Protein AF-A0A813I6Z3-F1 (afdb_monomer_lite)

Structure (mmCIF, N/CA/C/O backbone):
data_AF-A0A813I6Z3-F1
#
_entry.id   AF-A0A813I6Z3-F1
#
loop_
_atom_site.group_PDB
_atom_site.id
_atom_site.type_symbol
_atom_site.label_atom_id
_atom_site.label_alt_id
_atom_site.label_comp_id
_atom_site.label_asym_id
_atom_site.label_entity_id
_atom_site.label_seq_id
_atom_site.pdbx_PDB_ins_code
_atom_site.Cartn_x
_atom_site.Cartn_y
_atom_site.Cartn_z
_atom_site.occupancy
_atom_site.B_iso_or_equiv
_atom_site.auth_seq_id
_atom_site.auth_comp_id
_atom_site.auth_asym_id
_atom_site.auth_atom_id
_atom_site.pdbx_PDB_model_num
ATOM 1 N N . ALA A 1 1 ? -3.969 11.971 -13.484 1.00 58.47 1 ALA A N 1
ATOM 2 C CA . ALA A 1 1 ? -5.408 12.093 -13.153 1.00 58.47 1 ALA A CA 1
ATOM 3 C C . ALA A 1 1 ? -6.033 10.777 -12.669 1.00 58.47 1 ALA A C 1
ATOM 5 O O . ALA A 1 1 ? -6.751 10.813 -11.682 1.00 58.47 1 ALA A O 1
ATOM 6 N N . VAL A 1 2 ? -5.777 9.621 -13.306 1.00 61.59 2 VAL A N 1
ATOM 7 C CA . VAL A 1 2 ? -6.366 8.323 -12.886 1.00 61.59 2 VAL A CA 1
ATOM 8 C C . VAL A 1 2 ? -5.871 7.850 -11.508 1.00 61.59 2 VAL A C 1
ATOM 10 O O . VAL A 1 2 ? -6.684 7.418 -10.700 1.00 61.59 2 VAL A O 1
ATOM 13 N N . CYS A 1 3 ? -4.580 8.016 -1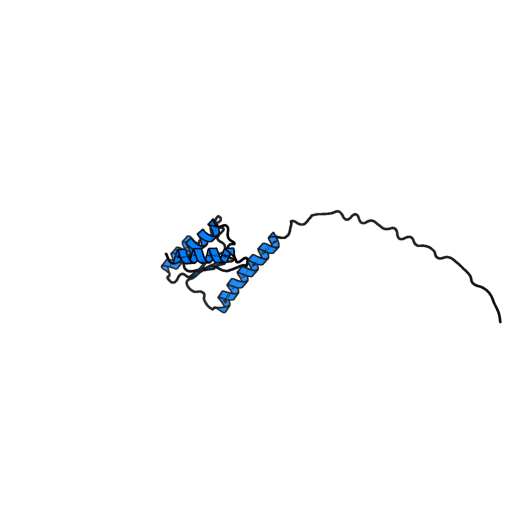1.199 1.00 62.06 3 CYS A N 1
ATOM 14 C CA . CYS A 1 3 ? -3.995 7.653 -9.900 1.00 62.06 3 CYS A CA 1
ATOM 15 C C . CYS A 1 3 ? -4.623 8.409 -8.713 1.00 62.06 3 CYS A C 1
ATOM 17 O O . CYS A 1 3 ? -4.961 7.796 -7.708 1.00 62.06 3 CYS A O 1
ATOM 19 N N . MET A 1 4 ? -4.880 9.714 -8.864 1.00 66.75 4 MET A N 1
ATOM 20 C CA . MET A 1 4 ? -5.524 10.531 -7.822 1.00 66.75 4 MET A CA 1
ATOM 21 C C . MET A 1 4 ? -6.960 10.075 -7.537 1.00 66.75 4 MET A C 1
ATOM 23 O O . MET A 1 4 ? -7.380 10.038 -6.387 1.00 66.75 4 MET A O 1
ATOM 27 N N . LYS A 1 5 ? -7.704 9.648 -8.570 1.00 77.44 5 LYS A N 1
ATOM 28 C CA . LYS A 1 5 ? -9.067 9.122 -8.393 1.00 77.44 5 LYS A CA 1
ATOM 29 C C . LYS A 1 5 ? -9.091 7.827 -7.580 1.00 77.44 5 LYS A C 1
ATOM 31 O O . LYS A 1 5 ? -10.061 7.578 -6.876 1.00 77.44 5 LYS A O 1
ATOM 36 N N . LYS A 1 6 ? -8.060 6.984 -7.690 1.00 79.81 6 LYS A N 1
ATOM 37 C CA . LYS A 1 6 ? -7.967 5.748 -6.902 1.00 79.81 6 LYS A CA 1
ATOM 38 C C . LYS A 1 6 ? -7.541 6.012 -5.463 1.00 79.81 6 LYS A C 1
ATOM 40 O O . LYS A 1 6 ? -8.128 5.409 -4.576 1.00 79.81 6 LYS A O 1
ATOM 45 N N . ALA A 1 7 ? -6.609 6.939 -5.240 1.00 82.88 7 ALA A N 1
ATOM 46 C CA . ALA A 1 7 ? -6.257 7.384 -3.891 1.00 82.88 7 ALA A CA 1
ATOM 47 C C . ALA A 1 7 ? -7.486 7.953 -3.160 1.00 82.88 7 ALA A C 1
ATOM 49 O O . ALA A 1 7 ? -7.788 7.529 -2.051 1.00 82.88 7 ALA A O 1
ATOM 50 N N . GLN A 1 8 ? -8.276 8.797 -3.833 1.00 85.75 8 GLN A N 1
ATOM 51 C CA . GLN A 1 8 ? -9.524 9.322 -3.273 1.00 85.75 8 GLN A CA 1
ATOM 52 C C . GLN A 1 8 ? -10.542 8.212 -2.959 1.00 85.75 8 GLN A C 1
ATOM 54 O O . GLN A 1 8 ? -11.104 8.178 -1.871 1.00 85.75 8 GLN A O 1
ATOM 59 N N . LYS A 1 9 ? -10.754 7.257 -3.874 1.00 87.50 9 LYS A N 1
ATOM 60 C CA . LYS A 1 9 ? -11.651 6.116 -3.615 1.00 87.50 9 LYS A CA 1
ATOM 61 C C . LYS A 1 9 ? -11.172 5.234 -2.462 1.00 87.50 9 LYS A C 1
ATOM 63 O O . LYS A 1 9 ? -11.992 4.705 -1.720 1.00 87.50 9 LYS A O 1
ATOM 68 N N . LEU A 1 10 ? -9.858 5.053 -2.329 1.00 87.06 10 LEU A N 1
ATOM 69 C CA . LEU A 1 10 ? -9.265 4.327 -1.212 1.00 87.06 10 LEU A CA 1
ATOM 70 C C . LEU A 1 10 ? -9.545 5.058 0.103 1.00 87.06 10 LEU A C 1
ATOM 72 O O . LEU A 1 10 ? -9.998 4.426 1.050 1.00 87.06 10 LEU A O 1
ATOM 76 N N . GLN A 1 11 ? -9.342 6.374 0.137 1.00 87.75 11 GLN A N 1
ATOM 77 C CA . GLN A 1 11 ? -9.677 7.212 1.285 1.00 87.75 11 GLN A CA 1
ATOM 78 C C . GLN A 1 11 ? -11.160 7.081 1.659 1.00 87.75 11 GLN A C 1
ATOM 80 O O . GLN A 1 11 ? -11.470 6.775 2.806 1.00 87.75 11 GLN A O 1
ATOM 85 N N . GLU A 1 12 ? -12.070 7.250 0.699 1.00 89.81 12 GLU A N 1
ATOM 86 C CA . GLU A 1 12 ? -13.517 7.111 0.918 1.00 89.81 12 GLU A CA 1
ATOM 87 C C . GLU A 1 12 ? -13.879 5.731 1.490 1.00 89.81 12 GLU A C 1
ATOM 89 O O . GLU A 1 12 ? -14.659 5.633 2.436 1.00 89.81 12 GLU A O 1
ATOM 94 N N . TRP A 1 13 ? -13.266 4.663 0.973 1.00 91.19 13 TRP A N 1
ATOM 95 C CA . TRP A 1 13 ? -13.467 3.311 1.492 1.00 91.19 13 TRP A CA 1
ATOM 96 C C . TRP A 1 13 ? -12.949 3.155 2.928 1.00 91.19 13 TRP A C 1
ATOM 98 O O . TRP A 1 13 ? -13.664 2.620 3.777 1.00 91.19 13 TRP A O 1
ATOM 108 N N . LEU A 1 14 ? -11.751 3.667 3.228 1.00 89.69 14 LEU A N 1
ATOM 109 C CA . LEU A 1 14 ? -11.133 3.590 4.558 1.00 89.69 14 LEU A CA 1
ATOM 110 C C . LEU A 1 14 ? -11.904 4.361 5.629 1.00 89.69 14 LEU A C 1
ATOM 112 O O . LEU A 1 14 ? -11.918 3.936 6.780 1.00 89.69 14 LEU A O 1
ATOM 116 N N . LEU A 1 15 ? -12.592 5.443 5.266 1.00 88.75 15 LEU A N 1
ATOM 117 C CA . LEU A 1 15 ? -13.462 6.169 6.197 1.00 88.75 15 LEU A CA 1
ATOM 118 C C . LEU A 1 15 ? -14.652 5.325 6.679 1.00 88.75 15 LEU A C 1
ATOM 120 O O . LEU A 1 15 ? -15.212 5.595 7.737 1.00 88.75 15 LEU A O 1
ATOM 124 N N . THR A 1 16 ? -15.032 4.300 5.915 1.00 89.44 16 THR A N 1
ATOM 125 C CA . THR A 1 16 ? -16.163 3.413 6.233 1.00 89.44 16 THR A CA 1
ATOM 126 C C . THR A 1 16 ? -15.737 2.023 6.699 1.00 89.44 16 THR A C 1
ATOM 128 O O . THR A 1 16 ? -16.590 1.227 7.091 1.00 89.44 16 THR A O 1
ATOM 131 N N . ASN A 1 17 ? -14.439 1.708 6.663 1.00 85.94 17 ASN A N 1
ATOM 132 C CA . ASN A 1 17 ? -13.942 0.361 6.907 1.00 85.94 17 ASN A CA 1
ATOM 133 C C . ASN A 1 17 ? -12.881 0.328 8.010 1.00 85.94 17 ASN A C 1
ATOM 135 O O . ASN A 1 17 ? -11.838 0.968 7.919 1.00 85.94 17 ASN A O 1
ATOM 139 N N . THR A 1 18 ? -13.131 -0.481 9.035 1.00 82.38 18 THR A N 1
ATOM 140 C CA . THR A 1 18 ? -12.239 -0.668 10.188 1.00 82.38 18 THR A CA 1
ATOM 141 C C . THR A 1 18 ? -11.444 -1.974 10.123 1.00 82.38 18 THR A C 1
ATOM 143 O O . THR A 1 18 ? -10.575 -2.225 10.963 1.00 82.38 18 THR A O 1
ATOM 146 N N . LEU A 1 19 ? -11.706 -2.822 9.125 1.00 87.06 19 LEU A N 1
ATOM 147 C CA . LEU A 1 19 ? -11.057 -4.120 8.989 1.00 87.06 19 LEU A CA 1
ATOM 148 C C . LEU A 1 19 ? -9.584 -3.974 8.594 1.00 87.06 19 LEU A C 1
ATOM 150 O O . LEU A 1 19 ? -9.173 -3.042 7.904 1.00 87.06 19 LEU A O 1
ATOM 154 N N . ALA A 1 20 ? -8.767 -4.932 9.027 1.00 89.31 20 ALA A N 1
ATOM 155 C CA . ALA A 1 20 ? -7.397 -5.057 8.552 1.00 89.31 20 ALA A CA 1
ATOM 156 C C . ALA A 1 20 ? -7.384 -5.476 7.072 1.00 89.31 20 ALA A C 1
ATOM 158 O O . ALA A 1 20 ? -8.153 -6.339 6.651 1.00 89.31 20 ALA A O 1
ATOM 159 N N . TYR A 1 21 ? -6.497 -4.871 6.284 1.00 91.00 21 TYR A N 1
ATOM 160 C CA . TYR A 1 21 ? -6.457 -5.054 4.835 1.00 91.00 21 TYR A CA 1
ATOM 161 C C . TYR A 1 21 ? -5.022 -5.070 4.301 1.00 91.00 21 TYR A C 1
ATOM 163 O O . TYR A 1 21 ? -4.084 -4.620 4.961 1.00 91.00 21 TYR A O 1
ATOM 171 N N . VAL A 1 22 ? -4.857 -5.584 3.082 1.00 92.06 22 VAL A N 1
ATOM 172 C CA . VAL A 1 22 ? -3.611 -5.519 2.309 1.00 92.06 22 VAL A CA 1
ATOM 173 C C . VAL A 1 22 ? -3.849 -4.617 1.105 1.00 92.06 22 VAL A C 1
ATOM 175 O O . VAL A 1 22 ? -4.823 -4.806 0.377 1.00 92.06 22 VAL A O 1
ATOM 178 N N . LEU A 1 23 ? -2.960 -3.649 0.879 1.00 92.00 23 LEU A N 1
ATOM 179 C CA . LEU A 1 23 ? -3.031 -2.764 -0.280 1.00 92.00 23 LEU A CA 1
ATOM 180 C C . LEU A 1 23 ? -2.238 -3.372 -1.437 1.00 92.00 23 LEU A C 1
ATOM 182 O O . LEU A 1 23 ? -1.014 -3.449 -1.372 1.00 92.00 23 LEU A O 1
ATOM 186 N N . LEU A 1 24 ? -2.926 -3.779 -2.500 1.00 92.44 24 LEU A N 1
ATOM 187 C CA . LEU A 1 24 ? -2.309 -4.203 -3.755 1.00 92.44 24 LEU A CA 1
ATOM 188 C C . LEU A 1 24 ? -2.416 -3.066 -4.772 1.00 92.44 24 LEU A C 1
ATOM 190 O O . LEU A 1 24 ? -3.518 -2.626 -5.089 1.00 92.44 24 LEU A O 1
ATOM 194 N N . THR A 1 25 ? -1.283 -2.588 -5.278 1.00 92.38 25 THR A N 1
ATOM 195 C CA . THR A 1 25 ? -1.237 -1.401 -6.140 1.00 92.38 25 THR A CA 1
ATOM 196 C C . THR A 1 25 ? -0.086 -1.473 -7.139 1.00 92.38 25 THR A C 1
ATOM 198 O O . THR A 1 25 ? 0.868 -2.230 -6.956 1.00 92.38 25 THR A O 1
ATOM 201 N N . ASP A 1 26 ? -0.146 -0.673 -8.200 1.00 91.62 26 ASP A N 1
ATOM 202 C CA . ASP A 1 26 ? 1.008 -0.441 -9.067 1.00 91.62 26 ASP A CA 1
ATOM 203 C C . ASP A 1 26 ? 1.922 0.665 -8.507 1.00 91.62 26 ASP A C 1
ATOM 205 O O . ASP A 1 26 ? 1.554 1.423 -7.604 1.00 91.62 26 ASP A O 1
ATOM 209 N N . TRP A 1 27 ? 3.135 0.760 -9.055 1.00 89.19 27 TRP A N 1
ATOM 210 C CA . TRP A 1 27 ? 4.148 1.737 -8.641 1.00 89.19 27 TRP A CA 1
ATOM 211 C C . TRP A 1 27 ? 3.717 3.207 -8.797 1.00 89.19 27 TRP A C 1
ATOM 213 O O . TRP A 1 27 ? 4.116 4.047 -7.990 1.00 89.19 27 TRP A O 1
ATOM 223 N N . ARG A 1 28 ? 2.922 3.542 -9.820 1.00 89.00 28 ARG A N 1
ATOM 224 C CA . ARG A 1 28 ? 2.460 4.919 -10.077 1.00 89.00 28 ARG A CA 1
ATOM 225 C C . ARG A 1 28 ? 1.404 5.356 -9.062 1.00 89.00 28 ARG A C 1
ATOM 227 O O . ARG A 1 28 ? 1.230 6.553 -8.846 1.00 89.00 28 ARG A O 1
ATOM 234 N N . GLU A 1 29 ? 0.709 4.395 -8.468 1.00 90.00 29 GLU A N 1
ATOM 235 C CA . GLU A 1 29 ? -0.369 4.604 -7.500 1.00 90.00 29 GLU A CA 1
ATOM 236 C C . GLU A 1 29 ? 0.094 4.433 -6.050 1.00 90.00 29 GLU A C 1
ATOM 238 O O . GLU A 1 29 ? -0.478 5.043 -5.153 1.00 90.00 29 GLU A O 1
ATOM 243 N N . ALA A 1 30 ? 1.173 3.683 -5.816 1.00 88.94 30 ALA A N 1
ATOM 244 C CA . ALA A 1 30 ? 1.673 3.395 -4.475 1.00 88.94 30 ALA A CA 1
ATOM 245 C C . ALA A 1 30 ? 1.951 4.659 -3.653 1.00 88.94 30 ALA A C 1
ATOM 247 O O . ALA A 1 30 ? 1.481 4.774 -2.525 1.00 88.94 30 ALA A O 1
ATOM 248 N N . LYS A 1 31 ? 2.686 5.618 -4.227 1.00 87.62 31 LYS A N 1
ATOM 249 C CA . LYS A 1 31 ? 3.042 6.865 -3.544 1.00 87.62 31 LYS A CA 1
ATOM 250 C C . LYS A 1 31 ? 1.807 7.693 -3.134 1.00 87.62 31 LYS A C 1
ATOM 252 O O . LYS A 1 31 ? 1.641 7.889 -1.935 1.00 87.62 31 LYS A O 1
ATOM 257 N N . PRO A 1 32 ? 0.922 8.125 -4.058 1.00 88.38 32 PRO A N 1
ATOM 258 C CA . PRO A 1 32 ? -0.226 8.952 -3.682 1.00 88.38 32 PRO A CA 1
ATOM 259 C C . PRO A 1 32 ? -1.209 8.230 -2.750 1.00 88.38 32 PRO A C 1
ATOM 261 O O . PRO A 1 32 ? -1.819 8.873 -1.904 1.00 88.38 32 PRO A O 1
ATOM 264 N N . CYS A 1 33 ? -1.359 6.905 -2.862 1.00 88.69 33 CYS A N 1
ATOM 265 C CA . CYS A 1 33 ? -2.184 6.143 -1.923 1.00 88.69 33 CYS A CA 1
ATOM 266 C C . CYS A 1 33 ? -1.596 6.154 -0.506 1.00 88.69 33 CYS A C 1
ATOM 268 O O . CYS A 1 33 ? -2.340 6.325 0.454 1.00 88.69 33 CYS A O 1
ATOM 270 N N . LEU A 1 34 ? -0.278 5.980 -0.363 1.00 88.38 34 LEU A N 1
ATOM 271 C CA . LEU A 1 34 ? 0.374 5.968 0.949 1.00 88.38 34 LEU A CA 1
ATOM 272 C C . LEU A 1 34 ? 0.416 7.356 1.592 1.00 88.38 34 LEU A C 1
ATOM 274 O O . LEU A 1 34 ? 0.113 7.463 2.775 1.00 88.38 34 LEU A O 1
ATOM 278 N N . GLU A 1 35 ? 0.713 8.397 0.812 1.00 87.06 35 GLU A N 1
ATOM 279 C CA . GLU A 1 35 ? 0.663 9.788 1.283 1.00 87.06 35 GLU A CA 1
ATOM 280 C C . GLU A 1 35 ? -0.754 10.147 1.752 1.00 87.06 35 GLU A C 1
ATOM 282 O O . GLU A 1 35 ? -0.923 10.660 2.850 1.00 87.06 35 GLU A O 1
ATOM 287 N N . SER A 1 36 ? -1.789 9.768 0.993 1.00 86.38 36 SER A N 1
ATOM 288 C CA . SER A 1 36 ? -3.183 10.015 1.384 1.00 86.38 36 SER A CA 1
ATOM 289 C C . SER A 1 36 ? -3.586 9.295 2.677 1.00 86.38 36 SER A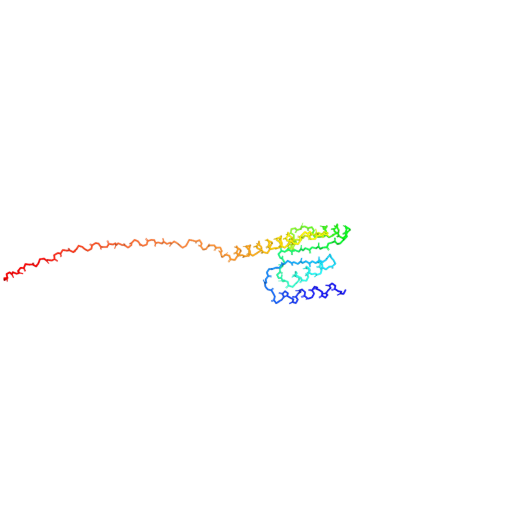 C 1
ATOM 291 O O . SER A 1 36 ? -4.312 9.871 3.485 1.00 86.38 36 SER A O 1
ATOM 293 N N . ILE A 1 37 ? -3.120 8.059 2.897 1.00 87.56 37 ILE A N 1
ATOM 294 C CA . ILE A 1 37 ? -3.367 7.326 4.150 1.00 87.56 37 ILE A CA 1
ATOM 295 C C . ILE A 1 37 ? -2.708 8.046 5.331 1.00 87.56 37 ILE A C 1
ATOM 297 O O . ILE A 1 37 ? -3.337 8.201 6.378 1.00 87.56 37 ILE A O 1
ATOM 301 N N . GLU A 1 38 ? -1.459 8.482 5.161 1.00 86.62 38 GLU A N 1
ATOM 302 C CA . GLU A 1 38 ? -0.677 9.142 6.207 1.00 86.62 38 GLU A CA 1
ATOM 303 C C . GLU A 1 38 ? -1.227 10.532 6.551 1.00 86.62 38 GLU A C 1
ATOM 305 O O . GLU A 1 38 ? -1.496 10.808 7.719 1.00 86.62 38 GLU A O 1
ATOM 310 N N . GLU A 1 39 ? -1.468 11.379 5.548 1.00 86.56 39 GLU A N 1
ATOM 311 C CA . GLU A 1 39 ? -1.977 12.747 5.721 1.00 86.56 39 GLU A CA 1
ATOM 312 C C . GLU A 1 39 ? -3.336 12.790 6.430 1.00 86.56 39 GLU A C 1
ATOM 314 O O . GLU A 1 39 ? -3.619 13.713 7.191 1.00 86.56 39 GLU A O 1
ATOM 319 N N . GLN A 1 40 ? -4.179 11.788 6.187 1.00 85.12 40 GLN A N 1
ATOM 320 C CA . GLN A 1 40 ? -5.527 11.698 6.751 1.00 85.12 40 GLN A CA 1
ATOM 321 C C . GLN A 1 40 ? -5.567 10.932 8.082 1.00 85.12 40 GLN A C 1
ATOM 323 O O . GLN A 1 40 ? -6.640 10.777 8.664 1.00 85.12 40 GLN A O 1
ATOM 328 N N . GLY A 1 41 ? -4.425 10.418 8.558 1.00 85.56 41 GLY A N 1
ATOM 329 C CA . GLY A 1 41 ? -4.356 9.611 9.778 1.00 85.56 41 GLY A CA 1
ATOM 330 C C . GLY A 1 41 ? -5.189 8.327 9.707 1.00 85.56 41 GLY A C 1
ATOM 331 O O . GLY A 1 41 ? -5.690 7.856 10.729 1.00 85.56 41 GLY A O 1
ATOM 332 N N . LEU A 1 42 ? -5.379 7.775 8.506 1.00 86.62 42 LEU A N 1
ATOM 333 C CA . LEU A 1 42 ? -6.188 6.577 8.297 1.00 86.62 42 LEU A CA 1
ATOM 334 C C . LEU A 1 42 ? -5.443 5.324 8.761 1.00 86.62 42 LEU A C 1
ATOM 336 O O . LEU A 1 42 ? -4.215 5.292 8.856 1.00 86.62 42 LEU A O 1
ATOM 340 N N . GLN A 1 43 ? -6.196 4.251 9.015 1.00 85.56 43 GLN A N 1
ATOM 341 C CA . GLN A 1 43 ? -5.601 2.981 9.414 1.00 85.56 43 GLN A CA 1
ATOM 342 C C . GLN A 1 43 ? -4.622 2.477 8.335 1.00 85.56 43 GLN A C 1
ATOM 344 O O . GLN A 1 43 ? -5.041 2.264 7.189 1.00 85.56 43 GLN A O 1
ATOM 349 N N . PRO A 1 44 ? -3.350 2.205 8.685 1.00 87.38 44 PRO A N 1
ATOM 350 C CA . PRO A 1 44 ? -2.387 1.692 7.727 1.00 87.38 44 PRO A CA 1
ATOM 351 C C . PRO A 1 44 ? -2.721 0.247 7.320 1.00 87.38 44 PRO A C 1
ATOM 353 O O . PRO A 1 44 ? -3.273 -0.519 8.121 1.00 87.38 44 PRO A O 1
ATOM 356 N N . PRO A 1 45 ? -2.364 -0.160 6.092 1.00 90.00 45 PRO A N 1
ATOM 357 C CA . PRO A 1 45 ? -2.510 -1.541 5.658 1.00 90.00 45 PRO A CA 1
ATOM 358 C C . PRO A 1 45 ? -1.590 -2.470 6.460 1.00 90.00 45 PRO A C 1
ATOM 360 O O . PRO A 1 45 ? -0.488 -2.094 6.857 1.00 90.00 45 PRO A O 1
ATOM 363 N N . ALA A 1 46 ? -1.994 -3.732 6.609 1.00 89.81 46 ALA A N 1
ATOM 364 C CA . ALA A 1 46 ? -1.145 -4.780 7.183 1.00 89.81 46 ALA A CA 1
ATOM 365 C C . ALA A 1 46 ? 0.098 -5.060 6.318 1.00 89.81 46 ALA A C 1
ATOM 367 O O . ALA A 1 46 ? 1.152 -5.454 6.819 1.00 89.81 46 ALA A O 1
ATOM 368 N N . ARG A 1 47 ? -0.034 -4.874 5.000 1.00 91.38 47 ARG A N 1
ATOM 369 C CA . ARG A 1 47 ? 1.043 -4.989 4.013 1.00 91.38 47 ARG A CA 1
ATOM 370 C C . ARG A 1 47 ? 0.690 -4.182 2.769 1.00 91.38 47 ARG A C 1
ATOM 372 O O . ARG A 1 47 ? -0.471 -4.154 2.360 1.00 91.38 47 ARG A O 1
ATOM 379 N N . VAL A 1 48 ? 1.698 -3.590 2.136 1.00 92.56 48 VAL A N 1
ATOM 380 C CA . VAL A 1 48 ? 1.571 -2.982 0.805 1.00 92.56 48 VAL A CA 1
ATOM 381 C C . VAL A 1 48 ? 2.299 -3.866 -0.193 1.00 92.56 48 VAL A C 1
ATOM 383 O O . VAL A 1 48 ? 3.463 -4.202 0.006 1.00 92.56 48 VAL A O 1
ATOM 386 N N . VAL A 1 49 ? 1.631 -4.254 -1.271 1.00 93.75 49 VAL A N 1
ATOM 387 C CA . VAL A 1 49 ? 2.213 -5.034 -2.361 1.00 93.75 49 VAL A CA 1
ATOM 388 C C . VAL A 1 49 ? 2.203 -4.179 -3.614 1.00 93.75 49 VAL A C 1
ATOM 390 O O . VAL A 1 49 ? 1.145 -3.801 -4.113 1.00 93.75 49 VAL A O 1
ATOM 393 N N . ILE A 1 50 ? 3.397 -3.885 -4.119 1.00 94.00 50 ILE A N 1
ATOM 394 C CA . ILE A 1 50 ? 3.595 -3.071 -5.312 1.00 94.00 50 ILE A CA 1
ATOM 395 C C . ILE A 1 50 ? 3.962 -3.991 -6.462 1.00 94.00 50 ILE A C 1
ATOM 397 O O . ILE A 1 50 ? 5.028 -4.615 -6.445 1.00 94.00 50 ILE A O 1
ATOM 401 N N . VAL A 1 51 ? 3.085 -4.060 -7.460 1.00 93.88 51 VAL A N 1
ATOM 402 C CA . VAL A 1 51 ? 3.328 -4.828 -8.682 1.00 93.88 51 VAL A CA 1
ATOM 403 C C . VAL A 1 51 ? 4.094 -3.955 -9.668 1.00 93.88 51 VAL A C 1
ATOM 405 O O . VAL A 1 51 ? 3.617 -2.913 -10.120 1.00 93.88 51 VAL A O 1
ATOM 408 N N . ALA A 1 52 ? 5.318 -4.371 -9.973 1.00 93.88 52 ALA A N 1
ATOM 409 C CA . ALA A 1 52 ? 6.228 -3.691 -10.877 1.00 93.88 52 ALA A CA 1
ATOM 410 C C . ALA A 1 52 ? 6.408 -4.511 -12.159 1.00 93.88 52 ALA A C 1
ATOM 412 O O . ALA A 1 52 ? 7.229 -5.425 -12.218 1.00 93.88 52 ALA A O 1
ATOM 413 N N . GLU A 1 53 ? 5.648 -4.153 -13.193 1.00 89.00 53 GLU A N 1
ATOM 414 C CA . GLU A 1 53 ? 5.585 -4.889 -14.465 1.00 89.00 53 GLU A CA 1
ATOM 415 C C . GLU A 1 53 ? 6.909 -4.908 -15.243 1.00 89.00 53 GLU A C 1
ATOM 417 O O . GLU A 1 53 ? 7.137 -5.810 -16.044 1.00 89.00 53 GLU A O 1
ATOM 422 N N . SER A 1 54 ? 7.801 -3.935 -15.012 1.00 92.94 54 SER A N 1
ATOM 423 C CA . SER A 1 54 ? 9.114 -3.885 -15.659 1.00 92.94 54 SER A CA 1
ATOM 424 C C . SER A 1 54 ? 10.267 -3.922 -14.650 1.00 92.94 54 SER A C 1
ATOM 426 O O . SER A 1 54 ? 10.144 -3.361 -13.554 1.00 92.94 54 SER A O 1
ATOM 428 N N . PRO A 1 55 ? 11.429 -4.500 -15.018 1.00 92.38 55 PRO A N 1
ATOM 429 C CA . PRO A 1 55 ? 12.613 -4.527 -14.155 1.00 92.38 55 PRO A CA 1
ATOM 430 C C . PRO A 1 55 ? 13.075 -3.127 -13.730 1.00 92.38 55 PRO A C 1
ATOM 432 O O . PRO A 1 55 ? 13.471 -2.912 -12.588 1.00 92.38 55 PRO A O 1
ATOM 435 N N . THR A 1 56 ? 12.969 -2.143 -14.627 1.00 93.31 56 THR A N 1
ATOM 436 C CA . THR A 1 56 ? 13.324 -0.747 -14.335 1.00 93.31 56 THR A CA 1
ATOM 437 C C . THR A 1 56 ? 12.410 -0.139 -13.275 1.00 93.31 56 THR A C 1
ATOM 439 O O . THR A 1 56 ? 12.881 0.570 -12.385 1.00 93.31 56 THR A O 1
ATOM 442 N N . ILE A 1 57 ? 11.102 -0.410 -13.349 1.00 92.38 57 ILE A N 1
ATOM 443 C CA . ILE A 1 57 ? 10.146 0.040 -12.332 1.00 92.38 57 ILE A CA 1
ATOM 444 C C . ILE A 1 57 ? 10.424 -0.674 -11.012 1.00 92.38 57 ILE A C 1
ATOM 446 O O . ILE A 1 57 ? 10.446 -0.019 -9.976 1.00 92.38 57 ILE A O 1
ATOM 450 N N . HIS A 1 58 ? 10.694 -1.980 -11.048 1.00 93.44 58 HIS A N 1
ATOM 451 C CA . HIS A 1 58 ? 10.999 -2.769 -9.854 1.00 93.44 58 HIS A CA 1
ATOM 452 C C . HIS A 1 58 ? 12.223 -2.227 -9.110 1.00 93.44 58 HIS A C 1
ATOM 454 O O . HIS A 1 58 ? 12.143 -1.977 -7.907 1.00 93.44 58 HIS A O 1
ATOM 460 N N . ALA A 1 59 ? 13.315 -1.950 -9.826 1.00 92.56 59 ALA A N 1
ATOM 461 C CA . ALA A 1 59 ? 14.528 -1.385 -9.241 1.00 92.56 59 ALA A CA 1
ATOM 462 C C . ALA A 1 59 ? 14.262 -0.019 -8.587 1.00 92.56 59 ALA A C 1
ATOM 464 O O . ALA A 1 59 ? 14.620 0.200 -7.429 1.00 92.56 59 ALA A O 1
ATOM 465 N N . ARG A 1 60 ? 13.571 0.885 -9.294 1.00 91.56 60 ARG A N 1
ATOM 466 C CA . ARG A 1 60 ? 13.201 2.209 -8.762 1.00 91.56 60 ARG A CA 1
ATOM 467 C C . ARG A 1 60 ? 12.305 2.095 -7.533 1.00 91.56 60 ARG A C 1
ATOM 469 O O . ARG A 1 60 ? 12.536 2.785 -6.543 1.00 91.56 60 ARG A O 1
ATOM 476 N N . ALA A 1 61 ? 11.318 1.209 -7.594 1.00 90.50 61 ALA A N 1
ATOM 477 C CA . ALA A 1 61 ? 10.372 0.998 -6.517 1.00 90.50 61 ALA A CA 1
ATOM 478 C C . ALA A 1 61 ? 11.022 0.424 -5.266 1.00 90.50 61 ALA A C 1
ATOM 480 O O . ALA A 1 61 ? 10.758 0.896 -4.163 1.00 90.50 61 ALA A O 1
ATOM 481 N N . SER A 1 62 ? 11.922 -0.534 -5.448 1.00 90.56 62 SER A N 1
ATOM 482 C CA . SER A 1 62 ? 12.665 -1.162 -4.358 1.00 90.56 62 SER A CA 1
ATOM 483 C C . SER A 1 62 ? 13.601 -0.178 -3.655 1.00 90.56 62 SER A C 1
ATOM 485 O O . SER A 1 62 ? 13.780 -0.262 -2.445 1.00 90.56 62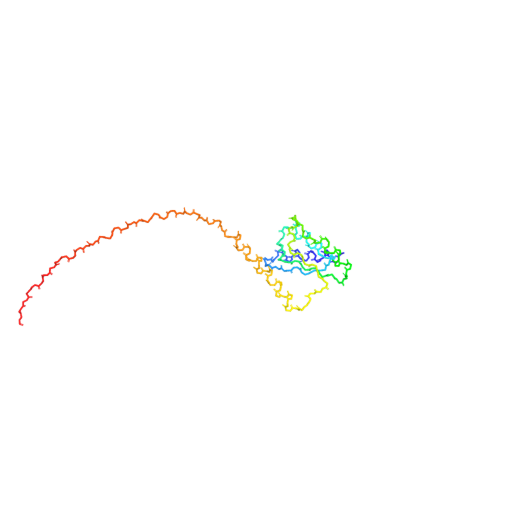 SER A O 1
ATOM 487 N N . VAL A 1 63 ? 14.191 0.769 -4.394 1.00 89.94 63 VAL A N 1
ATOM 488 C CA . VAL A 1 63 ? 15.024 1.831 -3.806 1.00 89.94 63 VAL A CA 1
ATOM 489 C C . VAL A 1 63 ? 14.173 2.843 -3.044 1.00 89.94 63 VAL A C 1
ATOM 491 O O . VAL A 1 63 ? 14.563 3.263 -1.961 1.00 89.94 63 VAL A O 1
ATOM 494 N N . TYR A 1 64 ? 13.021 3.226 -3.592 1.00 87.56 64 TYR A N 1
ATOM 495 C CA . TYR A 1 64 ? 12.150 4.223 -2.972 1.00 87.56 64 TYR A CA 1
ATOM 496 C C . TYR A 1 64 ? 11.476 3.708 -1.699 1.00 87.56 64 TYR A C 1
ATOM 498 O O . TYR A 1 64 ? 11.481 4.387 -0.680 1.00 87.56 64 TYR A O 1
ATOM 506 N N . PHE A 1 65 ? 10.930 2.491 -1.742 1.00 86.94 65 PHE A N 1
ATOM 507 C CA . PHE A 1 65 ? 10.253 1.858 -0.608 1.00 86.94 65 PHE A CA 1
ATOM 508 C C . PHE A 1 65 ? 11.198 1.023 0.258 1.00 86.94 65 PHE A C 1
ATOM 510 O O . PHE A 1 65 ? 10.773 0.080 0.926 1.00 86.94 65 PHE A O 1
ATOM 517 N N . LYS A 1 66 ? 12.495 1.351 0.248 1.00 82.00 66 LYS A N 1
ATOM 518 C CA . LYS A 1 66 ? 13.443 0.720 1.162 1.00 82.00 66 LYS A CA 1
ATOM 519 C C . LYS A 1 66 ? 12.990 0.979 2.605 1.00 82.00 66 LYS A C 1
ATOM 521 O O . LYS A 1 66 ? 12.626 2.115 2.917 1.00 82.00 66 LYS A O 1
ATOM 526 N N . PRO A 1 67 ? 13.037 -0.034 3.489 1.00 69.81 67 PRO A N 1
ATOM 527 C CA . PRO A 1 67 ? 12.705 0.156 4.894 1.00 69.81 67 PRO A CA 1
ATOM 528 C C . PRO A 1 67 ? 13.573 1.274 5.478 1.00 69.81 67 PRO A C 1
ATOM 530 O O . PRO A 1 67 ? 14.802 1.196 5.428 1.00 69.81 67 PRO A O 1
ATOM 533 N N . HIS A 1 68 ? 12.937 2.321 5.997 1.00 61.91 68 HIS A N 1
ATOM 534 C CA . HIS A 1 68 ? 13.610 3.422 6.678 1.00 61.91 68 HIS A CA 1
ATOM 535 C C . HIS A 1 68 ? 13.026 3.535 8.094 1.00 61.91 68 HIS A C 1
ATOM 537 O O . HIS A 1 68 ? 11.818 3.351 8.235 1.00 61.91 68 HIS A O 1
ATOM 543 N N . PRO A 1 69 ? 13.823 3.820 9.144 1.00 58.34 69 PRO A N 1
ATOM 544 C CA . PRO A 1 69 ? 13.347 3.808 10.532 1.00 58.34 69 PRO A CA 1
ATOM 545 C C . PRO A 1 69 ? 12.207 4.796 10.802 1.00 58.34 69 PRO A C 1
ATOM 547 O O . PRO A 1 69 ? 11.424 4.599 11.723 1.00 58.34 69 PRO A O 1
ATOM 550 N N . SER A 1 70 ? 12.114 5.857 10.000 1.00 55.97 70 SER A N 1
ATOM 551 C CA . SER A 1 70 ? 11.062 6.870 10.068 1.00 55.97 70 SER A CA 1
ATOM 552 C C . SER A 1 70 ? 9.808 6.515 9.266 1.00 55.97 70 SER A C 1
ATOM 554 O O . SER A 1 70 ? 8.764 7.127 9.481 1.00 55.97 70 SER A O 1
ATOM 556 N N . ASN A 1 71 ? 9.876 5.535 8.359 1.00 54.81 71 ASN A N 1
ATOM 557 C CA . ASN A 1 71 ? 8.746 5.167 7.515 1.00 54.81 71 ASN A CA 1
ATOM 558 C C . ASN A 1 71 ? 7.799 4.254 8.300 1.00 54.81 71 ASN A C 1
ATOM 560 O O . ASN A 1 71 ? 8.001 3.044 8.400 1.00 54.81 71 ASN A O 1
ATOM 564 N N . ARG A 1 72 ? 6.731 4.849 8.840 1.00 53.47 72 ARG A N 1
ATOM 565 C CA . ARG A 1 72 ? 5.586 4.123 9.421 1.00 53.47 72 ARG A CA 1
ATOM 566 C C . ARG A 1 72 ? 4.743 3.403 8.367 1.00 53.47 72 ARG A C 1
ATOM 568 O O . ARG A 1 72 ? 3.827 2.663 8.721 1.00 53.47 72 ARG A O 1
ATOM 575 N N . THR A 1 73 ? 5.043 3.601 7.083 1.00 55.75 73 THR A N 1
ATOM 576 C CA . THR A 1 73 ? 4.469 2.849 5.966 1.00 55.75 73 THR A CA 1
ATOM 577 C C . THR A 1 73 ? 4.929 1.392 6.052 1.00 55.75 73 THR A C 1
ATOM 579 O O . THR A 1 73 ? 5.967 0.983 5.536 1.00 55.75 73 THR A O 1
ATOM 582 N N . GLY A 1 74 ? 4.153 0.616 6.808 1.00 62.38 74 GLY A N 1
ATOM 583 C CA . GLY A 1 74 ? 4.436 -0.765 7.162 1.00 62.38 74 GLY A CA 1
ATOM 584 C C . GLY A 1 74 ? 4.677 -1.671 5.957 1.00 62.38 74 GLY A C 1
ATOM 585 O O . GLY A 1 74 ? 4.100 -1.485 4.889 1.00 62.38 74 GLY A O 1
ATOM 586 N N . ASN A 1 75 ? 5.539 -2.672 6.167 1.00 81.62 75 ASN A N 1
ATOM 587 C CA . ASN A 1 75 ? 5.741 -3.859 5.330 1.00 81.62 75 ASN A CA 1
ATOM 588 C C . ASN A 1 75 ? 5.405 -3.666 3.839 1.00 81.62 75 ASN A C 1
ATOM 590 O O . ASN A 1 75 ? 4.442 -4.240 3.325 1.00 81.62 75 ASN A O 1
ATOM 594 N N . VAL A 1 76 ? 6.207 -2.865 3.134 1.00 89.88 76 VAL A N 1
ATOM 595 C CA . VAL A 1 76 ? 6.092 -2.716 1.678 1.00 89.88 76 VAL A CA 1
ATOM 596 C C . VAL A 1 76 ? 6.875 -3.831 0.981 1.00 89.88 76 VAL A C 1
ATOM 598 O O . VAL A 1 76 ? 8.065 -4.025 1.223 1.00 89.88 76 VAL A O 1
ATOM 601 N N . ARG A 1 77 ? 6.215 -4.566 0.083 1.00 91.38 77 ARG A N 1
ATOM 602 C CA . ARG A 1 77 ? 6.807 -5.600 -0.774 1.00 91.38 77 ARG A CA 1
ATOM 603 C C . ARG A 1 77 ? 6.693 -5.176 -2.232 1.00 91.38 77 ARG A C 1
ATOM 605 O O . ARG A 1 77 ? 5.594 -5.100 -2.773 1.00 91.38 77 ARG A O 1
ATOM 612 N N . VAL A 1 78 ? 7.829 -4.975 -2.889 1.00 92.88 78 VAL A N 1
ATOM 613 C CA . VAL A 1 78 ? 7.895 -4.726 -4.335 1.00 92.88 78 VAL A CA 1
ATOM 614 C C . VAL A 1 78 ? 8.134 -6.048 -5.060 1.00 92.88 78 VAL A C 1
ATOM 616 O O . VAL A 1 78 ? 9.102 -6.754 -4.773 1.00 92.88 78 VAL A O 1
ATOM 619 N N . THR A 1 79 ? 7.263 -6.406 -6.002 1.00 93.50 79 THR A N 1
ATOM 620 C CA . THR A 1 79 ? 7.361 -7.669 -6.744 1.00 93.50 79 THR A CA 1
ATOM 621 C C . THR A 1 79 ? 7.034 -7.489 -8.219 1.00 93.50 79 THR A C 1
ATOM 623 O O . THR A 1 79 ? 6.192 -6.674 -8.577 1.00 93.50 79 THR A O 1
ATOM 626 N N . SER A 1 80 ? 7.680 -8.266 -9.087 1.00 92.00 80 SER A N 1
ATOM 627 C CA . SER A 1 80 ? 7.357 -8.291 -10.522 1.00 92.00 80 SER A CA 1
ATOM 628 C C . SER A 1 80 ? 6.221 -9.254 -10.869 1.00 92.00 80 SER A C 1
ATOM 630 O O . SER A 1 80 ? 5.646 -9.170 -11.946 1.00 92.00 80 SER A O 1
ATOM 632 N N . SER A 1 81 ? 5.880 -10.166 -9.956 1.00 89.88 81 SER A N 1
ATOM 633 C CA . SER A 1 81 ? 4.750 -11.088 -10.085 1.00 89.88 81 SER A CA 1
ATOM 634 C C . SER A 1 81 ? 4.245 -11.497 -8.702 1.00 89.88 81 SER A C 1
ATOM 636 O O . SER A 1 81 ? 5.014 -11.551 -7.740 1.00 89.88 81 SER A O 1
ATOM 638 N N . LEU A 1 82 ? 2.951 -11.796 -8.587 1.00 88.06 82 LEU A N 1
ATOM 639 C CA . LEU A 1 82 ? 2.348 -12.289 -7.344 1.00 88.06 82 LEU A CA 1
ATOM 640 C C . LEU A 1 82 ? 2.665 -13.770 -7.086 1.00 88.06 82 LEU A C 1
ATOM 642 O O . LEU A 1 82 ? 2.525 -14.244 -5.961 1.00 88.06 82 LEU A O 1
ATOM 646 N N . GLY A 1 83 ? 3.144 -14.490 -8.106 1.00 88.8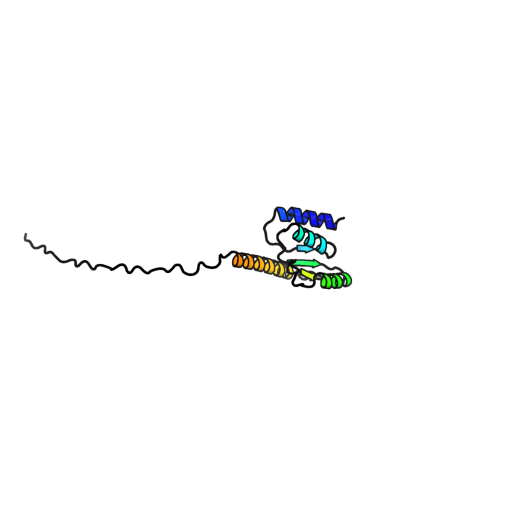1 83 GLY A N 1
ATOM 647 C CA . GLY A 1 83 ? 3.345 -15.934 -8.036 1.00 88.81 83 GLY A CA 1
ATOM 648 C C . GLY A 1 83 ? 2.016 -16.703 -7.967 1.00 88.81 83 GLY A C 1
ATOM 649 O O . GLY A 1 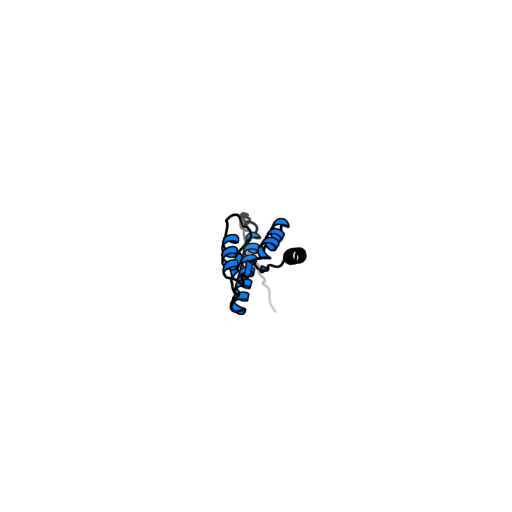83 ? 0.981 -16.192 -8.400 1.00 88.81 83 GLY A O 1
ATOM 650 N N . PRO A 1 84 ? 2.024 -17.945 -7.450 1.00 92.06 84 PRO A N 1
ATOM 651 C CA . PRO A 1 84 ? 0.814 -18.752 -7.313 1.00 92.06 84 PRO A CA 1
ATOM 652 C C . PRO A 1 84 ? -0.199 -18.106 -6.361 1.00 92.06 84 PRO A C 1
ATOM 654 O O . PRO A 1 84 ? 0.137 -17.789 -5.217 1.00 92.06 84 PRO A O 1
ATOM 657 N N . GLN A 1 85 ? -1.454 -17.981 -6.804 1.00 89.56 85 GLN A N 1
ATOM 658 C CA . GLN A 1 85 ? -2.522 -17.341 -6.025 1.00 89.56 85 GLN A CA 1
ATOM 659 C C . GLN A 1 85 ? -2.695 -17.914 -4.605 1.00 89.56 85 GLN A C 1
ATOM 661 O O . GLN A 1 85 ? -2.767 -17.109 -3.678 1.00 89.56 85 GLN A O 1
ATOM 666 N N . PRO A 1 86 ? -2.685 -19.246 -4.370 1.00 93.62 86 PRO A N 1
ATOM 667 C CA . PRO A 1 86 ? -2.866 -19.782 -3.017 1.00 93.62 86 PRO A CA 1
ATOM 668 C C . PRO A 1 86 ? -1.774 -19.322 -2.049 1.00 93.62 86 PRO A C 1
ATOM 670 O O . PRO A 1 86 ? -2.052 -18.984 -0.903 1.00 93.62 86 PRO A O 1
ATOM 673 N N . LYS A 1 87 ? -0.527 -19.247 -2.533 1.00 91.19 87 LYS A N 1
ATOM 674 C CA . LYS A 1 87 ? 0.612 -18.788 -1.736 1.00 91.19 87 LYS A CA 1
ATOM 675 C C . LYS A 1 87 ? 0.509 -17.297 -1.434 1.00 91.19 87 LYS A C 1
ATOM 677 O O . LYS A 1 87 ? 0.720 -16.890 -0.299 1.00 91.19 87 LYS A O 1
ATOM 682 N N . PHE A 1 88 ? 0.150 -16.494 -2.433 1.00 91.50 88 PHE A N 1
ATOM 683 C CA . PHE A 1 88 ? -0.037 -15.058 -2.246 1.00 91.50 88 PHE A CA 1
ATOM 684 C C . PHE A 1 88 ? -1.140 -14.749 -1.224 1.00 91.50 88 PHE A C 1
ATOM 686 O O . PHE A 1 88 ? -0.933 -13.945 -0.319 1.00 91.50 88 PHE A O 1
ATOM 693 N N . VAL A 1 89 ? -2.287 -15.425 -1.325 1.00 92.69 89 VAL A N 1
ATOM 694 C CA . VAL A 1 89 ? -3.399 -15.246 -0.381 1.00 92.69 89 VAL A CA 1
ATOM 695 C C . VAL A 1 89 ? -2.993 -15.675 1.030 1.00 92.69 89 VAL A C 1
ATOM 697 O O . VAL A 1 89 ? -3.251 -14.934 1.976 1.00 92.69 89 VAL A O 1
ATOM 700 N N . ALA A 1 90 ? -2.305 -16.811 1.181 1.00 92.94 90 ALA A N 1
ATOM 701 C CA . ALA A 1 90 ? -1.795 -17.258 2.478 1.00 92.94 90 ALA A CA 1
ATOM 702 C C . ALA A 1 90 ? -0.821 -16.239 3.103 1.00 92.94 90 ALA A C 1
ATOM 704 O O . ALA A 1 90 ? -0.968 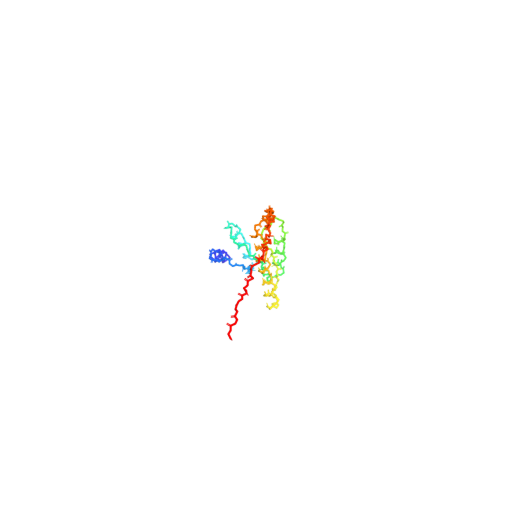-15.889 4.276 1.00 92.94 90 ALA A O 1
ATOM 705 N N . ASP A 1 91 ? 0.113 -15.696 2.312 1.00 90.94 91 ASP A N 1
ATOM 706 C CA . ASP A 1 91 ? 1.035 -14.640 2.749 1.00 90.94 91 ASP A CA 1
ATOM 707 C C . ASP A 1 91 ? 0.270 -13.389 3.231 1.00 90.94 91 ASP A C 1
ATOM 709 O O . ASP A 1 91 ? 0.641 -12.779 4.236 1.00 90.94 91 ASP A O 1
ATOM 713 N N . CYS A 1 92 ? -0.790 -12.985 2.520 1.00 90.88 92 CYS A N 1
ATOM 714 C CA . CYS A 1 92 ? -1.624 -11.834 2.881 1.00 90.88 92 CYS A CA 1
ATOM 715 C C . CYS A 1 92 ? -2.405 -12.062 4.180 1.00 90.88 92 CYS A C 1
ATOM 717 O O . CYS A 1 92 ? -2.405 -11.189 5.051 1.00 90.88 92 CYS A O 1
ATOM 719 N N . LEU A 1 93 ? -3.034 -13.230 4.326 1.00 92.56 93 LEU A N 1
ATOM 720 C CA . LEU A 1 93 ? -3.780 -13.596 5.531 1.00 92.56 93 LEU A CA 1
ATOM 721 C C . LEU A 1 93 ? -2.864 -13.632 6.753 1.00 92.56 93 LEU A C 1
ATOM 723 O O . LEU A 1 93 ? -3.208 -13.069 7.791 1.00 92.56 93 LEU A O 1
ATOM 727 N N . SER A 1 94 ? -1.662 -14.200 6.619 1.00 91.56 94 SER A N 1
ATOM 728 C CA . SER A 1 94 ? -0.677 -14.215 7.703 1.00 91.56 94 SER A CA 1
ATOM 729 C C . SER A 1 94 ? -0.340 -12.805 8.201 1.00 91.56 94 SER A C 1
ATOM 731 O O . SER A 1 94 ? -0.202 -12.609 9.407 1.00 91.56 94 SER A O 1
ATOM 733 N N . CYS A 1 95 ? -0.225 -11.816 7.311 1.00 88.75 95 CYS A N 1
ATOM 734 C CA . CYS A 1 95 ? 0.042 -10.431 7.714 1.00 88.75 95 CYS A CA 1
ATOM 735 C C . CYS A 1 95 ? -1.131 -9.789 8.443 1.00 88.75 95 CYS A C 1
ATOM 737 O O . CYS A 1 95 ? -0.925 -9.060 9.411 1.00 88.75 95 CYS A O 1
ATOM 739 N N . ILE A 1 96 ? -2.353 -10.069 7.995 1.00 90.19 96 ILE A N 1
ATOM 740 C CA . ILE A 1 96 ? -3.562 -9.589 8.663 1.00 90.19 96 ILE A CA 1
ATOM 741 C C . ILE A 1 96 ? -3.646 -10.174 10.079 1.00 90.19 96 ILE A C 1
ATOM 743 O O . ILE A 1 96 ? -3.828 -9.420 11.034 1.00 90.19 96 ILE A O 1
ATOM 747 N N . HIS A 1 97 ? -3.421 -11.482 10.239 1.00 89.38 97 HIS A N 1
ATOM 748 C CA . HIS A 1 97 ? -3.415 -12.132 11.553 1.00 89.38 97 HIS A CA 1
ATOM 749 C C . HIS A 1 97 ? -2.351 -11.555 12.497 1.00 89.38 97 HIS A C 1
ATOM 751 O O . HIS A 1 97 ? -2.648 -11.294 13.661 1.00 89.38 97 HIS A O 1
ATOM 757 N N . GLN A 1 98 ? -1.136 -11.298 12.001 1.00 86.19 98 GLN A N 1
ATOM 758 C CA . GLN A 1 98 ? -0.065 -10.676 12.791 1.00 86.19 98 GLN A CA 1
ATOM 759 C C . GLN A 1 98 ? -0.429 -9.257 13.253 1.00 86.19 98 GLN A C 1
ATOM 761 O O . GLN A 1 98 ? -0.170 -8.889 14.402 1.00 86.19 98 GLN A O 1
ATOM 766 N N . LEU A 1 99 ? -1.066 -8.459 12.390 1.00 83.00 99 LEU A N 1
ATOM 767 C CA . LEU A 1 99 ? -1.520 -7.119 12.762 1.00 83.00 99 LEU A CA 1
ATOM 768 C C . LEU A 1 99 ? -2.626 -7.175 13.827 1.00 83.00 99 LEU A C 1
ATOM 770 O O . LEU A 1 99 ? -2.605 -6.406 14.785 1.00 83.00 99 LEU A O 1
ATOM 774 N N . SER A 1 100 ? -3.576 -8.100 13.693 1.00 79.88 100 SER A N 1
ATOM 775 C CA . SER A 1 100 ? -4.631 -8.283 14.694 1.00 79.88 100 SER A CA 1
ATOM 776 C C . SER A 1 100 ? -4.074 -8.742 16.044 1.00 79.88 100 SER A C 1
ATOM 778 O O . SER A 1 100 ? -4.491 -8.222 17.077 1.00 79.88 100 SER A O 1
ATOM 780 N N . ALA A 1 101 ? -3.094 -9.651 16.049 1.00 78.19 101 ALA A N 1
ATOM 781 C CA . ALA A 1 101 ? -2.444 -10.116 17.274 1.00 78.19 101 ALA A CA 1
ATOM 782 C C . ALA A 1 101 ? -1.676 -8.991 17.988 1.00 78.19 101 ALA A C 1
ATOM 784 O O . ALA A 1 101 ? -1.819 -8.810 19.193 1.00 78.19 101 ALA A O 1
ATOM 785 N N . THR A 1 102 ? -0.911 -8.185 17.245 1.00 75.19 102 THR A N 1
ATOM 786 C CA . THR A 1 102 ? -0.169 -7.047 17.822 1.00 75.19 102 THR A CA 1
ATOM 787 C C . THR A 1 102 ? -1.097 -5.968 18.379 1.00 75.19 102 THR A C 1
ATOM 789 O O . THR A 1 102 ? -0.831 -5.433 19.454 1.00 75.19 102 THR A O 1
ATOM 792 N N . LYS A 1 103 ? -2.222 -5.680 17.711 1.00 72.69 103 LYS A N 1
ATOM 793 C CA . LYS A 1 103 ? -3.255 -4.787 18.260 1.00 72.69 103 LYS A CA 1
ATOM 794 C C . LYS A 1 103 ? -3.861 -5.331 19.557 1.00 72.69 103 LYS A C 1
ATOM 796 O O . LYS A 1 103 ? -4.040 -4.552 20.484 1.00 72.69 103 LYS A O 1
ATOM 801 N N . ALA A 1 104 ? -4.138 -6.634 19.641 1.00 68.25 104 ALA A N 1
ATOM 802 C CA . ALA A 1 104 ? -4.669 -7.255 20.856 1.00 68.25 104 ALA A CA 1
ATOM 803 C C . ALA A 1 104 ? -3.672 -7.190 22.027 1.00 68.25 104 ALA A C 1
ATOM 805 O O . ALA A 1 104 ? -4.061 -6.853 23.140 1.00 68.25 104 ALA A O 1
ATOM 806 N N . MET A 1 105 ? -2.383 -7.434 21.769 1.00 62.91 105 MET A N 1
ATOM 807 C CA . MET A 1 105 ? -1.333 -7.335 22.792 1.00 62.91 105 MET A CA 1
ATOM 808 C C . MET A 1 105 ? -1.147 -5.907 23.317 1.00 62.91 105 MET A C 1
ATOM 810 O O . MET A 1 105 ? -0.948 -5.723 24.510 1.00 62.91 105 MET A O 1
ATOM 814 N N . ASN A 1 106 ? -1.254 -4.898 22.449 1.00 66.88 106 ASN A N 1
ATOM 815 C CA . ASN A 1 106 ? -1.157 -3.490 22.850 1.00 66.88 106 ASN A CA 1
ATOM 816 C C . ASN A 1 106 ? -2.441 -2.949 23.507 1.00 66.88 106 ASN A C 1
ATOM 818 O O . ASN A 1 106 ? -2.423 -1.847 24.046 1.00 66.88 106 ASN A O 1
ATOM 822 N N . ALA A 1 107 ? -3.556 -3.682 23.418 1.00 63.34 107 ALA A N 1
ATOM 823 C CA . ALA A 1 107 ? -4.834 -3.319 24.029 1.00 63.34 107 ALA A CA 1
ATOM 824 C C . ALA A 1 107 ? -5.015 -3.900 25.441 1.00 63.34 107 ALA A C 1
ATOM 826 O O . ALA A 1 107 ? -5.966 -3.527 26.125 1.00 63.34 107 ALA A O 1
ATOM 827 N N . LEU A 1 108 ? -4.123 -4.794 25.885 1.00 49.94 108 LEU A N 1
ATOM 828 C CA . LEU A 1 108 ? -4.074 -5.208 27.282 1.00 49.94 108 LEU A CA 1
ATOM 829 C C . LEU A 1 108 ? -3.589 -4.016 28.119 1.00 49.94 108 LEU A C 1
ATOM 831 O O . LEU A 1 108 ? -2.491 -3.513 27.858 1.00 49.94 108 LEU A O 1
ATOM 835 N N . PRO A 1 109 ? -4.377 -3.537 29.101 1.00 56.53 109 PRO A N 1
ATOM 836 C CA . PRO A 1 109 ? -3.859 -2.578 30.062 1.00 56.53 109 PRO A CA 1
ATOM 837 C C . PRO A 1 109 ? -2.622 -3.195 30.732 1.00 56.53 109 PRO A C 1
ATOM 839 O O . PRO A 1 109 ? -2.600 -4.415 30.935 1.00 56.53 109 PRO A O 1
ATOM 842 N N . PRO A 1 110 ? -1.580 -2.398 31.044 1.00 55.47 110 PRO A N 1
ATOM 843 C CA . PRO A 1 110 ? -0.477 -2.896 31.852 1.00 55.47 110 PRO A CA 1
ATOM 844 C C . PRO A 1 110 ? -1.103 -3.515 33.096 1.00 55.47 110 PRO A C 1
ATOM 846 O O . PRO A 1 110 ? -1.917 -2.861 33.749 1.00 55.47 110 PRO A O 1
ATOM 849 N N . ALA A 1 111 ? -0.820 -4.801 33.314 1.00 53.50 111 ALA A N 1
ATOM 850 C CA . ALA A 1 111 ? -1.374 -5.575 34.409 1.00 53.50 111 ALA A CA 1
ATOM 851 C C . ALA A 1 111 ? -1.358 -4.710 35.672 1.00 53.50 111 ALA A C 1
ATOM 853 O O . ALA A 1 111 ? -0.305 -4.179 36.031 1.00 53.50 111 ALA A O 1
ATOM 854 N N . ALA A 1 112 ? -2.536 -4.520 36.271 1.00 52.31 112 ALA A N 1
ATOM 855 C CA . ALA A 1 112 ? -2.660 -4.033 37.629 1.00 52.31 112 ALA A CA 1
ATOM 856 C C . ALA A 1 112 ? -1.839 -4.999 38.488 1.00 52.31 112 ALA A C 1
ATOM 858 O O . ALA A 1 112 ? -2.250 -6.129 38.744 1.00 52.31 112 ALA A O 1
ATOM 859 N N . LEU A 1 113 ? -0.599 -4.599 38.755 1.00 52.38 113 LEU A N 1
ATOM 860 C CA . LEU A 1 113 ? 0.288 -5.279 39.669 1.00 52.38 113 LEU A CA 1
ATOM 861 C C . LEU A 1 113 ? -0.299 -5.075 41.060 1.00 52.38 113 LEU A C 1
ATOM 863 O O . LEU A 1 113 ? -0.437 -3.936 41.497 1.00 52.38 113 LEU A O 1
ATOM 867 N N . GLU A 1 114 ? -0.618 -6.209 41.678 1.00 58.12 114 GLU A N 1
ATOM 868 C CA . GLU A 1 114 ? -0.636 -6.425 43.124 1.00 58.12 114 GLU A CA 1
ATOM 869 C C . GLU A 1 114 ? -1.678 -5.589 43.882 1.00 58.12 114 GLU A C 1
ATOM 871 O O . GLU A 1 114 ? -1.366 -4.618 44.561 1.00 58.12 114 GLU A O 1
ATOM 876 N N . GLU A 1 115 ? -2.945 -6.009 43.798 1.00 52.50 115 GLU A N 1
ATOM 877 C CA . GLU A 1 115 ? -3.811 -5.897 44.974 1.00 52.50 115 GLU A CA 1
ATOM 878 C C . GLU A 1 115 ? -3.454 -7.073 45.889 1.00 52.50 115 GLU A C 1
ATOM 880 O O . GLU A 1 115 ? -3.687 -8.234 45.541 1.00 52.50 115 GLU A O 1
ATOM 885 N N . ASP A 1 116 ? -2.799 -6.749 47.005 1.00 51.06 116 ASP A N 1
ATOM 886 C CA . ASP A 1 116 ? -2.544 -7.638 48.134 1.00 51.06 116 ASP A CA 1
ATOM 887 C C . ASP A 1 116 ? -3.874 -8.265 48.578 1.00 51.06 116 ASP A C 1
ATOM 889 O O . ASP A 1 116 ? -4.708 -7.618 49.212 1.00 51.06 116 ASP A O 1
ATOM 893 N N . TYR A 1 117 ? -4.098 -9.527 48.209 1.00 55.84 117 TYR A N 1
ATOM 894 C CA . TYR A 1 117 ? -5.126 -10.341 48.844 1.00 55.84 117 TYR A CA 1
ATOM 895 C C . TYR A 1 117 ? -4.614 -10.674 50.247 1.00 55.84 117 TYR A C 1
ATOM 897 O O . TYR A 1 117 ? -3.822 -11.601 50.416 1.00 55.84 117 TYR A O 1
ATOM 905 N N . GLU A 1 118 ? -5.025 -9.887 51.242 1.00 59.78 118 GLU A N 1
ATOM 906 C CA . GLU A 1 118 ? -4.972 -10.313 52.639 1.00 59.78 118 GLU A CA 1
ATOM 907 C C . GLU A 1 118 ? -5.912 -11.521 52.775 1.00 59.78 118 GLU A C 1
ATOM 909 O O . GLU A 1 118 ? -7.123 -11.431 52.576 1.00 59.78 118 GLU A O 1
ATOM 914 N N . GLU A 1 119 ? -5.317 -12.692 52.981 1.00 56.09 119 GLU A N 1
ATOM 915 C CA . GLU A 1 119 ? -6.010 -13.953 53.214 1.00 56.09 119 GLU A CA 1
ATOM 916 C C . GLU A 1 119 ? -6.578 -13.900 54.641 1.00 56.09 119 GLU A C 1
ATOM 918 O O . GLU A 1 119 ? -5.867 -14.166 55.608 1.00 56.09 119 GLU A O 1
ATOM 923 N N . ASP A 1 120 ? -7.833 -13.464 54.782 1.00 55.09 120 ASP A N 1
ATOM 924 C CA . ASP A 1 120 ? -8.555 -13.528 56.055 1.00 55.09 120 ASP A CA 1
ATOM 925 C C . ASP A 1 120 ? -8.745 -15.011 56.434 1.00 55.09 120 ASP A C 1
ATOM 927 O O . ASP A 1 120 ? -9.584 -15.717 55.866 1.00 55.09 120 ASP A O 1
ATOM 931 N N . GLU A 1 121 ? -7.930 -15.503 57.375 1.00 59.34 121 GLU A N 1
ATOM 932 C CA . GLU A 1 121 ? -8.142 -16.781 58.063 1.00 59.34 121 GLU A CA 1
ATOM 933 C C . GLU A 1 121 ? -9.480 -16.718 58.823 1.00 59.34 121 GLU A C 1
ATOM 935 O O . GLU A 1 121 ? -9.565 -16.198 59.936 1.00 59.34 121 GLU A O 1
ATOM 940 N N . GLU A 1 122 ? -10.554 -17.236 58.223 1.00 58.44 122 GLU A N 1
ATOM 941 C CA . GLU A 1 122 ? -11.793 -17.506 58.952 1.00 58.44 122 GLU A CA 1
ATOM 942 C C . GLU A 1 122 ? -11.601 -18.734 59.857 1.00 58.44 122 GLU A C 1
ATOM 944 O O . GLU A 1 122 ? -11.560 -19.880 59.401 1.00 58.44 122 GLU A O 1
ATOM 949 N N . ASP A 1 123 ? -11.502 -18.474 61.162 1.00 51.22 123 ASP A N 1
ATOM 950 C CA . ASP A 1 123 ? -11.510 -19.467 62.235 1.00 51.22 123 ASP A CA 1
ATOM 951 C C . ASP A 1 123 ? -12.784 -20.333 62.183 1.00 51.22 123 ASP A C 1
ATOM 953 O O . ASP A 1 123 ? -13.889 -19.905 62.534 1.00 51.22 123 ASP A O 1
ATOM 957 N N . TYR A 1 124 ? -12.622 -21.588 61.767 1.00 62.09 124 TYR A N 1
ATOM 958 C CA . TYR A 1 124 ? -13.661 -22.614 61.801 1.00 62.09 124 TYR A CA 1
ATOM 959 C C . TYR A 1 124 ? -13.884 -23.074 63.252 1.00 62.09 124 TYR A C 1
ATOM 961 O O . TYR A 1 124 ? -13.092 -23.842 63.799 1.00 62.09 124 TYR A O 1
ATOM 969 N N . TYR A 1 125 ? -14.951 -22.593 63.894 1.00 57.22 125 TYR A N 1
ATOM 970 C CA . TYR A 1 125 ? -15.384 -23.090 65.203 1.00 57.22 125 TYR A CA 1
ATOM 971 C C . TYR A 1 125 ? -15.986 -24.499 65.067 1.00 57.22 125 TYR A C 1
ATOM 973 O O . TYR A 1 125 ? -17.018 -24.683 64.424 1.00 57.22 125 TYR A O 1
ATOM 981 N N . ASP A 1 126 ? -15.347 -25.479 65.708 1.00 57.56 126 ASP A N 1
ATOM 982 C CA . ASP A 1 126 ? -15.902 -26.809 65.978 1.00 57.56 126 ASP A CA 1
ATOM 983 C C . ASP A 1 126 ? -16.911 -26.678 67.136 1.00 57.56 126 ASP A C 1
ATOM 985 O O . ASP A 1 126 ? -16.527 -26.524 68.298 1.00 57.56 126 ASP A O 1
ATOM 989 N N . GLU A 1 127 ? -18.213 -26.686 66.837 1.00 58.34 127 GLU A N 1
ATOM 990 C CA . GLU A 1 127 ? -19.249 -26.835 67.866 1.00 58.34 127 GLU A CA 1
ATOM 991 C C . GLU A 1 127 ? -19.448 -28.325 68.176 1.00 58.34 127 GLU A C 1
ATOM 993 O O . GLU A 1 127 ? -20.068 -29.077 67.419 1.00 58.34 127 GLU A O 1
ATOM 998 N N . GLU A 1 128 ? -18.907 -28.740 69.324 1.00 57.53 128 GLU A N 1
ATOM 999 C CA . GLU A 1 128 ? -19.226 -29.989 70.014 1.00 57.53 128 GLU A CA 1
ATOM 1000 C C . GLU A 1 128 ? -20.748 -30.160 70.148 1.00 57.53 128 GLU A C 1
ATOM 1002 O O . GLU A 1 128 ? -21.419 -29.428 70.876 1.00 57.53 128 GLU A O 1
ATOM 1007 N N . TYR A 1 129 ? -21.301 -31.175 69.482 1.00 54.91 129 TYR A N 1
ATOM 1008 C CA . TYR A 1 129 ? -22.658 -31.648 69.747 1.00 54.91 129 TYR A CA 1
ATOM 1009 C C . TYR A 1 129 ? -22.604 -32.730 70.832 1.00 54.91 129 TYR A C 1
ATOM 1011 O O . TYR A 1 129 ? -22.458 -33.920 70.540 1.00 54.91 129 TYR A O 1
ATOM 1019 N N . GLU A 1 130 ? -22.716 -32.320 72.095 1.00 57.50 130 GLU A N 1
ATOM 1020 C CA . GLU A 1 130 ? -23.058 -33.231 73.186 1.00 57.50 130 GLU A CA 1
ATOM 1021 C C . GLU A 1 130 ? -24.573 -33.273 73.439 1.00 57.50 130 GLU A C 1
ATOM 1023 O O . GLU A 1 130 ? -25.238 -32.244 73.541 1.00 57.50 130 GLU A O 1
ATOM 1028 N N . ALA A 1 131 ? -25.033 -34.511 73.671 1.00 53.56 131 ALA A N 1
ATOM 1029 C CA . ALA A 1 131 ? -26.195 -34.905 74.475 1.00 53.56 131 ALA A CA 1
ATOM 1030 C C . ALA A 1 131 ? -27.582 -34.741 73.790 1.00 53.56 131 ALA A C 1
ATOM 1032 O O . ALA A 1 131 ? -27.797 -33.872 72.961 1.00 53.56 131 ALA A O 1
ATOM 1033 N N . GLU A 1 132 ? -28.608 -35.578 73.975 1.00 53.53 132 GLU A N 1
ATOM 1034 C CA . GLU A 1 132 ? -29.026 -36.497 75.042 1.00 53.53 132 GLU A CA 1
ATOM 1035 C C . GLU A 1 132 ? -29.873 -37.614 74.373 1.00 53.53 132 GLU A C 1
ATOM 1037 O O . GLU A 1 132 ? -30.613 -37.374 73.422 1.00 53.53 132 GLU A O 1
ATOM 1042 N N . GLY A 1 133 ? -29.764 -38.894 74.728 1.00 55.12 133 GLY A N 1
ATOM 1043 C CA . GLY A 1 133 ? -30.406 -39.403 75.936 1.00 55.12 133 GLY A CA 1
ATOM 1044 C C . GLY A 1 133 ? -31.936 -39.486 75.801 1.00 55.12 133 GLY A C 1
ATOM 1045 O O . GLY A 1 133 ? -32.635 -38.719 76.446 1.00 55.12 133 GLY A O 1
ATOM 1046 N N . TRP A 1 134 ? -32.471 -40.426 75.011 1.00 51.09 134 TRP A N 1
ATOM 1047 C CA . TRP A 1 134 ? -33.884 -40.833 75.110 1.00 51.09 134 TRP A CA 1
ATOM 1048 C C . TRP A 1 134 ? -33.979 -42.291 75.562 1.00 51.09 134 TRP A C 1
ATOM 1050 O O . TRP A 1 134 ? -33.770 -43.231 74.798 1.00 51.09 134 TRP A O 1
ATOM 1060 N N . THR A 1 135 ? -34.265 -42.450 76.850 1.00 59.00 135 THR A N 1
ATOM 1061 C CA . THR A 1 135 ? -34.810 -43.663 77.465 1.00 59.00 135 THR A CA 1
ATOM 1062 C C . THR A 1 135 ? -36.340 -43.663 77.405 1.00 59.00 135 THR A C 1
ATOM 1064 O O . THR A 1 135 ? -36.946 -42.613 77.207 1.00 59.00 135 THR A O 1
ATOM 1067 N N . THR A 1 136 ? -36.916 -44.823 77.748 1.00 51.62 136 THR A N 1
ATOM 1068 C CA . THR A 1 136 ? -38.333 -45.168 78.009 1.00 51.62 136 THR A CA 1
ATOM 1069 C C . THR A 1 136 ? -39.128 -45.613 76.785 1.00 51.62 136 THR A C 1
ATOM 1071 O O . THR A 1 136 ? -39.013 -45.027 75.718 1.00 51.62 136 THR A O 1
ATOM 1074 N N . ASP A 1 137 ? -40.008 -46.604 76.849 1.00 53.66 137 ASP A N 1
ATOM 1075 C CA . ASP A 1 137 ? -40.171 -47.813 77.669 1.00 53.66 137 ASP A CA 1
ATOM 1076 C C . ASP A 1 137 ? -41.303 -48.609 76.984 1.00 53.66 137 ASP A C 1
ATOM 1078 O O . ASP A 1 137 ? -42.149 -48.016 76.322 1.00 53.66 137 ASP A O 1
ATOM 1082 N N . CYS A 1 138 ? -41.280 -49.931 77.156 1.00 50.62 138 CYS A N 1
ATOM 1083 C CA . CYS A 1 138 ? -42.406 -50.874 77.240 1.00 50.62 138 CYS A CA 1
ATOM 1084 C C . CYS A 1 138 ? -43.733 -50.612 76.481 1.00 50.62 138 CYS A C 1
ATOM 1086 O O . CYS A 1 138 ? -44.474 -49.700 76.831 1.00 50.62 138 CYS A O 1
ATOM 1088 N N . GLU A 1 139 ? -44.119 -51.570 75.623 1.00 49.97 139 GLU A N 1
ATOM 1089 C CA . GLU A 1 139 ? -45.337 -52.408 75.769 1.00 49.97 139 GLU A CA 1
ATOM 1090 C C . GLU A 1 139 ? -45.200 -53.724 74.982 1.00 49.97 139 GLU A C 1
ATOM 1092 O O . GLU A 1 139 ? -44.674 -53.696 73.844 1.00 49.97 139 GLU A O 1
#

Radius of gyration: 32.2 Å; chains: 1; bounding box: 60×65×94 Å

pLDDT: mean 77.82, std 15.65, range [49.94, 94.0]

Secondary structure (DSSP, 8-state):
-HHHHHHHHHHHHHHH--S--EEEEEHHHHHHHHHHHHHTTPPPPSEEEEE-SSHHHHHHHHHHT---TT--S--EEEES---SHHHHHHHHHHHHHHHHHHHHHHHSPP-----------------------------

Organism: Polarella glacialis (NCBI:txid89957)

Sequence (139 aa):
AVCMKKAQKLQEWLLTNTLAYVLLTDWREAKPCLESIEEQGLQPPARVVIVAESPTIHARASVYFKPHPSNRTGNVRVTSSLGPQPKFVADCLSCIHQLSATKAMNALPPAALEEDYEEDEEDYYDEEYEAEGWTTDCE

Foldseek 3Di:
DVLLVVLVVLVVVQVVDPAAAEAEEELVNVVSNLCSCVVVVTDAHLAYEYAYCDPVSLVVSCVVPPDDPPPPNPHYHYDNDCPDPVVSVVVGVVSSVVVVVVVVVVPDDPPPPDPDPPPPPDDDDDDDDDDDDDDDDDD